Protein AF-A0A9D1AI03-F1 (afdb_monomer_lite)

pLDDT: mean 78.68, std 20.64, range [28.02, 97.25]

Secondary structure (DSSP, 8-state):
-------------------------S-HHHHHHHHHHHHHHHHHHHHHHHHHHHS-EEEEEE-SSS-EEEEEEEEEEE-SSSSEEEEEES--TT--TT-EEEETTT--EEEEEEEEEEEEEEEETTEEEEEEEEEEEEEEEPPP--EEEETTEEEE-

Radius of gyration: 33.23 Å; chains: 1; bounding box: 56×65×109 Å

Sequence (157 aa):
MDEEKKTAENGETTENKESGAKKEGKISGFFKKMGQKIDDAAYDSRLASDFAKKNPEYHVYTGTGVFSPNPDFHAEEHLDGEEKYVIMYGTDENVKAGCLIKKENDKTVYHITEVEQTTLTLEFEGKTNEKPATKIVLGEKAEKVDVIKAGDEFYKV

Organism: NCBI:txid2840751

Structure (mmCIF, N/CA/C/O backbone):
data_AF-A0A9D1AI03-F1
#
_entry.id   AF-A0A9D1AI03-F1
#
loop_
_atom_site.group_PDB
_atom_site.id
_atom_site.type_symbol
_atom_site.label_atom_id
_atom_site.label_alt_id
_atom_site.label_comp_id
_atom_site.label_asym_id
_atom_site.label_entity_id
_atom_site.label_seq_id
_atom_site.pdbx_PDB_ins_code
_atom_site.Cartn_x
_atom_site.Cartn_y
_atom_site.Cartn_z
_atom_site.occupancy
_atom_site.B_iso_or_equiv
_atom_site.auth_seq_id
_atom_site.auth_comp_id
_atom_site.auth_asym_id
_atom_site.auth_atom_id
_atom_site.pdbx_PDB_model_num
ATOM 1 N N . MET A 1 1 ? -9.536 39.553 85.648 1.00 43.31 1 MET A N 1
ATOM 2 C CA . MET A 1 1 ? -10.132 39.389 84.306 1.00 43.31 1 MET A CA 1
ATOM 3 C C . MET A 1 1 ? -11.621 39.680 84.468 1.00 43.31 1 MET A C 1
ATOM 5 O O . MET A 1 1 ? -12.421 38.756 84.507 1.00 43.31 1 MET A O 1
ATOM 9 N N . ASP A 1 2 ? -12.005 40.871 84.931 1.00 40.91 2 ASP A N 1
ATOM 10 C CA . ASP A 1 2 ? -11.937 42.183 84.243 1.00 40.91 2 ASP A CA 1
ATOM 11 C C . ASP A 1 2 ? -12.686 42.106 82.915 1.00 40.91 2 ASP A C 1
ATOM 13 O O . ASP A 1 2 ? -12.233 41.414 82.008 1.00 40.91 2 ASP A O 1
ATOM 17 N N . GLU A 1 3 ? -13.961 42.515 82.962 1.00 39.62 3 GLU A N 1
ATOM 18 C CA . GLU A 1 3 ? -14.518 43.670 82.221 1.00 39.62 3 GLU A CA 1
ATOM 19 C C . GLU A 1 3 ? -14.849 43.273 80.767 1.00 39.62 3 GLU A C 1
ATOM 21 O O . GLU A 1 3 ? -14.095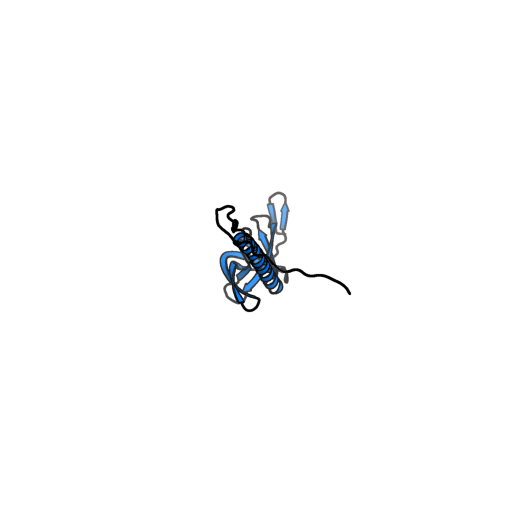 42.581 80.108 1.00 39.62 3 GLU A O 1
ATOM 26 N N . GLU A 1 4 ? -15.987 43.576 80.155 1.00 44.69 4 GLU A N 1
ATOM 27 C CA . GLU A 1 4 ? -17.034 44.541 80.426 1.00 44.69 4 GLU A CA 1
ATOM 28 C C . GLU A 1 4 ? -18.263 44.154 79.579 1.00 44.69 4 GLU A C 1
ATOM 30 O O . GLU A 1 4 ? -18.194 43.398 78.609 1.00 44.69 4 GLU A O 1
ATOM 35 N N . LYS A 1 5 ? -19.411 44.698 79.973 1.00 40.38 5 LYS A N 1
ATOM 36 C CA . LYS A 1 5 ? -20.710 44.620 79.296 1.00 40.38 5 LYS A CA 1
ATOM 37 C C . LYS A 1 5 ? -20.650 45.172 77.857 1.00 40.38 5 LYS A C 1
ATOM 39 O O . LYS A 1 5 ? -20.054 46.223 77.660 1.00 40.38 5 LYS A O 1
ATOM 44 N N . LYS A 1 6 ? -21.483 44.659 76.941 1.00 40.28 6 LYS A N 1
ATOM 45 C CA . LYS A 1 6 ? -22.739 45.318 76.496 1.00 40.28 6 LYS A CA 1
ATOM 46 C C . LYS A 1 6 ? -23.363 44.660 75.259 1.00 40.28 6 LYS A C 1
ATOM 48 O O . LYS A 1 6 ? -22.696 44.184 74.351 1.00 40.28 6 LYS A O 1
ATOM 53 N N . THR A 1 7 ? -24.686 44.680 75.300 1.00 34.75 7 THR A N 1
ATOM 54 C CA . THR A 1 7 ? -25.697 44.147 74.387 1.00 34.75 7 THR A CA 1
ATOM 55 C C . THR A 1 7 ? -26.128 45.185 73.337 1.00 34.75 7 THR A C 1
ATOM 57 O O . THR A 1 7 ? -25.997 46.376 73.607 1.00 34.75 7 THR A O 1
ATOM 60 N N . ALA A 1 8 ? -26.803 44.696 72.279 1.00 34.44 8 ALA A N 1
ATOM 61 C CA . ALA A 1 8 ? -27.733 45.393 71.359 1.00 34.44 8 ALA A CA 1
ATOM 62 C C . ALA A 1 8 ? -27.071 46.365 70.347 1.00 34.44 8 ALA A C 1
ATOM 64 O O . ALA A 1 8 ? -25.976 46.840 70.595 1.00 34.44 8 ALA A O 1
ATOM 65 N N . GLU A 1 9 ? -27.570 46.655 69.142 1.00 34.06 9 GLU A N 1
ATOM 66 C CA . GLU A 1 9 ? -28.903 46.666 68.507 1.00 34.06 9 GLU A CA 1
ATOM 67 C C . GLU A 1 9 ? -28.739 46.242 67.026 1.00 34.06 9 GLU A C 1
ATOM 69 O O . GLU A 1 9 ? -27.688 46.453 66.429 1.00 34.06 9 GLU A O 1
ATOM 74 N N . ASN A 1 10 ? -29.629 45.449 66.428 1.00 40.78 10 ASN A N 1
ATOM 75 C CA . ASN A 1 10 ? -30.867 45.859 65.748 1.00 40.78 10 ASN A CA 1
ATOM 76 C C . ASN A 1 10 ? -30.745 47.069 64.796 1.00 40.78 10 ASN A C 1
ATOM 78 O O . ASN A 1 10 ? -30.415 48.174 65.205 1.00 40.78 10 ASN A O 1
ATOM 82 N N . GLY A 1 11 ? -31.081 46.832 63.523 1.00 33.19 11 GLY A N 1
ATOM 83 C CA . GLY A 1 11 ? -31.096 47.819 62.443 1.00 33.19 11 GLY A CA 1
ATOM 84 C C . GLY A 1 11 ? -31.777 47.274 61.181 1.00 33.19 11 GLY A C 1
ATOM 85 O O . GLY A 1 11 ? -31.119 46.950 60.199 1.00 33.19 11 GLY A O 1
ATOM 86 N N . GLU A 1 12 ? -33.101 47.126 61.262 1.00 31.45 12 GLU A N 1
ATOM 87 C CA . GLU A 1 12 ? -34.111 47.388 60.209 1.00 31.45 12 GLU A CA 1
ATOM 88 C C . GLU A 1 12 ? -33.641 48.515 59.234 1.00 31.45 12 GLU A C 1
ATOM 90 O O . GLU A 1 12 ? -32.991 49.453 59.679 1.00 31.45 12 GLU A O 1
ATOM 95 N N . THR A 1 13 ? -33.890 48.615 57.917 1.00 28.02 13 THR A N 1
ATOM 96 C CA . THR A 1 13 ? -35.015 48.224 57.046 1.00 28.02 13 THR A CA 1
ATOM 97 C C . THR A 1 13 ? -34.668 48.575 55.570 1.00 28.02 13 THR A C 1
ATOM 99 O O . THR A 1 13 ? -33.884 49.489 55.320 1.00 28.02 13 THR A O 1
ATOM 102 N N . THR A 1 14 ? -35.400 47.959 54.625 1.00 29.91 14 THR A N 1
ATOM 103 C CA . THR A 1 14 ? -35.843 48.437 53.277 1.00 29.91 14 THR A CA 1
ATOM 104 C C . THR A 1 14 ? -34.918 48.474 52.040 1.00 29.91 14 THR A C 1
ATOM 106 O O . THR A 1 14 ? -33.935 49.200 51.978 1.00 29.91 14 THR A O 1
ATOM 109 N N . GLU A 1 15 ? -35.365 47.707 51.024 1.00 32.75 15 GLU A N 1
ATOM 110 C CA . GLU A 1 15 ? -35.498 47.980 49.568 1.00 32.75 15 GLU A CA 1
ATOM 111 C C . GLU A 1 15 ? -34.727 49.194 48.992 1.00 32.75 15 GLU A C 1
ATOM 113 O O . GLU A 1 15 ? -34.837 50.304 49.492 1.00 32.75 15 GLU A O 1
ATOM 118 N N . ASN A 1 16 ? -34.040 49.139 47.842 1.00 34.06 16 ASN A N 1
ATOM 119 C CA . ASN A 1 16 ? -34.557 48.753 46.525 1.00 34.06 16 ASN A CA 1
ATOM 120 C C . ASN A 1 16 ? -33.441 48.866 45.443 1.00 34.06 16 ASN A C 1
ATOM 122 O O . ASN A 1 16 ? -32.522 49.667 45.592 1.00 34.06 16 ASN A O 1
ATOM 126 N N . LYS A 1 17 ? -33.653 48.184 44.306 1.00 33.50 17 LYS A N 1
ATOM 127 C CA . LYS A 1 17 ? -33.116 48.416 42.938 1.00 33.50 17 LYS A CA 1
ATOM 128 C C . LYS A 1 17 ? -31.705 47.954 42.521 1.00 33.50 17 LYS A C 1
ATOM 130 O O . LYS A 1 17 ? -30.684 48.524 42.874 1.00 33.50 17 LYS A O 1
ATOM 135 N N . GLU A 1 18 ? -31.747 46.977 41.605 1.00 39.62 18 GLU A N 1
ATOM 136 C CA . GLU A 1 18 ? -31.008 46.878 40.333 1.00 39.62 18 GLU A CA 1
ATOM 137 C C . GLU A 1 18 ? -29.571 47.414 40.261 1.00 39.62 18 GLU A C 1
ATOM 139 O O . GLU A 1 18 ? -29.327 48.611 40.149 1.00 39.62 18 GLU A O 1
ATOM 144 N N . SER A 1 19 ? -28.623 46.498 40.063 1.00 29.36 19 SER A N 1
ATOM 145 C CA . SER A 1 19 ? -27.777 46.504 38.860 1.00 29.36 19 SER A CA 1
ATOM 146 C C . SER A 1 19 ? -26.861 45.281 38.828 1.00 29.36 19 SER A C 1
ATOM 148 O O . SER A 1 19 ? -26.391 44.794 39.851 1.00 29.36 19 SER A O 1
ATOM 150 N N . GLY A 1 20 ? -26.579 44.801 37.618 1.00 31.22 20 GLY A N 1
ATOM 151 C CA . GLY A 1 20 ? -25.414 43.958 37.368 1.00 31.22 20 GLY A CA 1
ATOM 152 C C . GLY A 1 20 ? -25.731 42.505 37.064 1.00 31.22 20 GLY A C 1
ATOM 153 O O . GLY A 1 20 ? -25.347 41.606 37.806 1.00 31.22 20 GLY A O 1
ATOM 154 N N . ALA A 1 21 ? -26.372 42.281 35.917 1.00 41.41 21 ALA A N 1
ATOM 155 C CA . ALA A 1 21 ? -26.359 41.016 35.199 1.00 41.41 21 ALA A CA 1
ATOM 156 C C . ALA A 1 21 ? -24.960 40.365 35.244 1.00 41.41 21 ALA A C 1
ATOM 158 O O . ALA A 1 21 ? -24.046 40.764 34.515 1.00 41.41 21 ALA A O 1
ATOM 159 N N . LYS A 1 22 ? -24.786 39.333 36.081 1.00 42.53 22 LYS A N 1
ATOM 160 C CA . LYS A 1 22 ? -23.666 38.403 35.940 1.00 42.53 22 LYS A CA 1
ATOM 161 C C . LYS A 1 22 ? -23.918 37.634 34.653 1.00 42.53 22 LYS A C 1
ATOM 163 O O . LYS A 1 22 ? -24.744 36.730 34.608 1.00 42.53 22 LYS A O 1
ATOM 168 N N . LYS A 1 23 ? -23.225 38.050 33.591 1.00 48.31 23 LYS A N 1
ATOM 169 C CA . LYS A 1 23 ? -23.058 37.278 32.363 1.00 48.31 23 LYS A CA 1
ATOM 170 C C . LYS A 1 23 ? -22.589 35.873 32.746 1.00 48.31 23 LYS A C 1
ATOM 172 O O . LYS A 1 23 ? -21.395 35.645 32.926 1.00 48.31 23 LYS A O 1
ATOM 177 N N . GLU A 1 24 ? -23.522 34.930 32.804 1.00 43.09 24 GLU A N 1
ATOM 178 C CA . GLU A 1 24 ? -23.281 33.524 32.489 1.00 43.09 24 GLU A CA 1
ATOM 179 C C . GLU A 1 24 ? -22.855 33.467 31.014 1.00 43.09 24 GLU A C 1
ATOM 181 O O . GLU A 1 24 ? -23.631 33.248 30.083 1.00 43.09 24 GLU A O 1
ATOM 186 N N . GLY A 1 25 ? -21.596 33.837 30.786 1.00 44.00 25 GLY A N 1
ATOM 187 C CA . GLY A 1 25 ? -20.967 33.869 29.482 1.00 44.00 25 GLY A CA 1
ATOM 188 C C . GLY A 1 25 ? -20.714 32.446 29.010 1.00 44.00 25 GLY A C 1
ATOM 189 O O . GLY A 1 25 ? -20.029 31.663 29.659 1.00 44.00 25 GLY A O 1
ATOM 190 N N . LYS A 1 26 ? -21.284 32.138 27.853 1.00 54.94 26 LYS A N 1
ATOM 191 C CA . LYS A 1 26 ? -21.298 30.877 27.110 1.00 54.94 26 LYS A CA 1
ATOM 192 C C . LYS A 1 26 ? -19.905 30.401 26.654 1.00 54.94 26 LYS A C 1
ATOM 194 O O . LYS A 1 26 ? -19.664 30.290 25.456 1.00 54.94 26 LYS A O 1
ATOM 199 N N . ILE A 1 27 ? -18.982 30.114 27.574 1.00 56.09 27 ILE A N 1
ATOM 200 C CA . ILE A 1 27 ? -17.620 29.656 27.222 1.00 56.09 27 ILE A CA 1
ATOM 201 C C . ILE A 1 27 ? -17.438 28.134 27.421 1.00 56.09 27 ILE A C 1
ATOM 203 O O . ILE A 1 27 ? -16.544 27.536 26.827 1.00 56.09 27 ILE A O 1
ATOM 207 N N . SER A 1 28 ? -18.327 27.448 28.156 1.00 56.94 28 SER A N 1
ATOM 208 C CA . SER A 1 28 ? -18.155 26.011 28.467 1.00 56.94 28 SER A CA 1
ATOM 209 C C . SER A 1 28 ? -18.356 25.061 27.271 1.00 56.94 28 SER A C 1
ATOM 211 O O . SER A 1 28 ? -17.864 23.934 27.292 1.00 56.94 28 SER A O 1
ATOM 213 N N . GLY A 1 29 ? -19.028 25.505 26.203 1.00 56.88 29 GLY A N 1
ATOM 214 C CA . GLY A 1 29 ? -19.269 24.692 25.005 1.00 56.88 29 GLY A CA 1
ATOM 215 C C . GLY A 1 29 ? -18.113 24.677 23.998 1.00 56.88 29 GLY A C 1
ATOM 216 O O . GLY A 1 29 ? -17.946 23.695 23.278 1.00 56.88 29 GLY A O 1
ATOM 217 N N . PHE A 1 30 ? -17.298 25.736 23.955 1.00 56.38 30 PHE A N 1
ATOM 218 C CA . PHE A 1 30 ? -16.190 25.846 22.997 1.00 56.38 30 PHE A CA 1
ATOM 219 C C . PHE A 1 30 ? -14.970 25.025 23.433 1.00 56.38 30 PHE A C 1
ATOM 221 O O . PHE A 1 30 ? -14.422 24.280 22.623 1.00 56.38 30 PHE A O 1
ATOM 228 N N . PHE A 1 31 ? -14.610 25.058 24.720 1.00 59.00 31 PHE A N 1
ATOM 229 C CA . PHE A 1 31 ? -13.509 24.244 25.249 1.00 59.00 31 PHE A CA 1
ATOM 230 C C . PHE A 1 31 ? -13.812 22.741 25.225 1.00 59.00 31 PHE A C 1
ATOM 232 O O . PHE A 1 31 ? -12.931 21.955 24.890 1.00 59.00 31 PHE A O 1
ATOM 239 N N . LYS A 1 32 ? -15.063 22.330 25.488 1.00 61.66 32 LYS A N 1
ATOM 240 C CA . LYS A 1 32 ? -15.466 20.916 25.393 1.00 61.66 32 LYS A CA 1
ATOM 241 C C . LYS A 1 32 ? -15.344 20.370 23.970 1.00 61.66 32 LYS A C 1
ATOM 243 O O . LYS A 1 32 ? -14.789 19.295 23.789 1.00 61.66 32 LYS A O 1
ATOM 248 N N . LYS A 1 33 ? -15.790 21.125 22.958 1.00 61.06 33 LYS A N 1
ATOM 249 C CA . LYS A 1 33 ? -15.659 20.714 21.548 1.00 61.06 33 LYS A CA 1
ATOM 250 C C . LYS A 1 33 ? -14.205 20.658 21.080 1.00 61.06 33 LYS A C 1
ATOM 252 O O . LYS A 1 33 ? -13.867 19.806 20.268 1.00 61.06 33 LYS A O 1
ATOM 257 N N . MET A 1 34 ? -13.353 21.561 21.564 1.00 61.81 34 MET A N 1
ATOM 258 C CA . MET A 1 34 ? -11.935 21.573 21.201 1.00 61.81 34 MET A CA 1
ATOM 259 C C . MET A 1 34 ? -11.167 20.428 21.879 1.00 61.81 34 MET A C 1
ATOM 261 O O . MET A 1 34 ? -10.386 19.761 21.212 1.00 61.81 34 MET A O 1
ATOM 265 N N . GLY A 1 35 ? -11.456 20.136 23.154 1.00 63.28 35 GLY A N 1
ATOM 266 C CA . GLY A 1 35 ? -10.911 18.970 23.859 1.00 63.28 35 GLY A CA 1
ATOM 267 C C . GLY A 1 35 ? -11.354 17.640 23.244 1.00 63.28 35 GLY A C 1
ATOM 268 O O . GLY A 1 35 ? -10.527 16.758 23.065 1.00 63.28 35 GLY A O 1
ATOM 269 N N . GLN A 1 36 ? -12.620 17.534 22.832 1.00 64.69 36 GLN A N 1
ATOM 270 C CA . GLN A 1 36 ? -13.142 16.345 22.154 1.00 64.69 36 GLN A CA 1
ATOM 271 C C . GLN A 1 36 ? -12.458 16.099 20.801 1.00 64.69 36 GLN A C 1
ATOM 273 O O . GLN A 1 36 ? -12.046 14.985 20.527 1.00 64.69 36 GLN A O 1
ATOM 278 N N . LYS A 1 37 ? -12.235 17.141 19.988 1.00 64.62 37 LYS A N 1
ATOM 279 C CA . LYS A 1 37 ? -11.502 16.992 18.716 1.00 64.62 37 LYS A CA 1
ATOM 280 C C . LYS A 1 37 ? -10.048 16.549 18.899 1.00 64.62 37 LYS A C 1
ATOM 282 O O . LYS A 1 37 ? -9.520 15.849 18.042 1.00 64.62 37 LYS A O 1
ATOM 287 N N . ILE A 1 38 ? -9.390 16.996 19.971 1.00 64.31 38 ILE A N 1
ATOM 288 C CA . ILE A 1 38 ? -8.019 16.575 20.294 1.00 64.31 38 ILE A CA 1
ATOM 289 C C . ILE A 1 38 ? -8.013 15.108 20.736 1.00 64.31 38 ILE A C 1
ATOM 291 O O . ILE A 1 38 ? -7.139 14.359 20.309 1.00 64.31 38 ILE A O 1
ATOM 295 N N . ASP A 1 39 ? -8.996 14.702 21.540 1.00 76.56 39 ASP A N 1
ATOM 296 C CA . ASP A 1 39 ? -9.172 13.313 21.972 1.00 76.56 39 ASP A CA 1
ATOM 297 C C . ASP A 1 39 ? -9.454 12.381 20.780 1.00 76.56 39 ASP A C 1
ATOM 299 O O . ASP A 1 39 ? -8.789 11.359 20.628 1.00 76.56 39 ASP A O 1
ATOM 303 N N . ASP A 1 40 ? -10.330 12.797 19.858 1.00 80.12 40 ASP A N 1
ATOM 304 C CA . ASP A 1 40 ? -10.655 12.056 18.632 1.00 80.12 40 ASP A CA 1
ATOM 305 C C . ASP A 1 40 ? -9.430 11.914 17.707 1.00 80.12 40 ASP A C 1
ATOM 307 O O . ASP A 1 40 ? -9.137 10.827 17.212 1.00 80.12 40 ASP A O 1
ATOM 311 N N . ALA A 1 41 ? -8.656 12.987 17.505 1.00 82.31 41 ALA A N 1
ATOM 312 C CA . ALA A 1 41 ? -7.446 12.938 16.679 1.00 82.31 41 ALA A CA 1
ATOM 313 C C . ALA A 1 41 ? -6.345 12.064 17.306 1.00 82.31 41 ALA A C 1
ATOM 315 O O . ALA A 1 41 ? -5.653 11.323 16.605 1.00 82.31 41 ALA A O 1
ATOM 316 N N . ALA A 1 42 ? -6.187 12.127 18.630 1.00 86.44 42 ALA A N 1
ATOM 317 C CA . ALA A 1 42 ? -5.256 11.270 19.355 1.00 86.44 42 ALA A CA 1
ATOM 318 C C . ALA A 1 42 ? -5.701 9.800 19.330 1.00 86.44 42 ALA A C 1
ATOM 320 O O . ALA A 1 42 ? -4.858 8.903 19.265 1.00 86.44 42 ALA A O 1
ATOM 321 N N . TYR A 1 43 ? -7.006 9.532 19.371 1.00 87.81 43 TYR A N 1
ATOM 322 C CA . TYR A 1 43 ? -7.560 8.192 19.204 1.00 87.81 43 TYR A CA 1
ATOM 323 C C . TYR A 1 43 ? -7.269 7.645 17.804 1.00 87.81 43 TYR A C 1
ATOM 325 O O . TYR A 1 43 ? -6.676 6.574 17.683 1.00 87.81 43 TYR A O 1
ATOM 333 N N . ASP A 1 44 ? -7.577 8.414 16.759 1.00 86.38 44 ASP A N 1
ATOM 334 C CA . ASP A 1 44 ? -7.363 8.007 15.368 1.00 86.38 44 ASP A CA 1
ATOM 335 C C . ASP A 1 44 ? -5.880 7.789 15.048 1.00 86.38 44 ASP A C 1
ATOM 337 O O . ASP A 1 44 ? -5.527 6.833 14.358 1.00 86.38 44 ASP A O 1
ATOM 341 N N . SER A 1 45 ? -4.991 8.612 15.608 1.00 88.50 45 SER A N 1
ATOM 342 C CA . SER A 1 45 ? -3.542 8.420 15.482 1.00 88.50 45 SER A CA 1
ATOM 343 C C . SER A 1 45 ? -3.064 7.124 16.147 1.00 88.50 45 SER A C 1
ATOM 345 O O . SER A 1 45 ? -2.251 6.396 15.573 1.00 88.50 45 SER A O 1
ATOM 347 N N . ARG A 1 46 ? -3.583 6.794 17.338 1.00 92.38 46 ARG A N 1
ATOM 348 C CA . ARG A 1 46 ? -3.250 5.536 18.026 1.00 92.38 46 ARG A CA 1
ATOM 349 C C . ARG A 1 46 ? -3.788 4.320 17.281 1.00 92.38 46 ARG A C 1
ATOM 351 O O . ARG 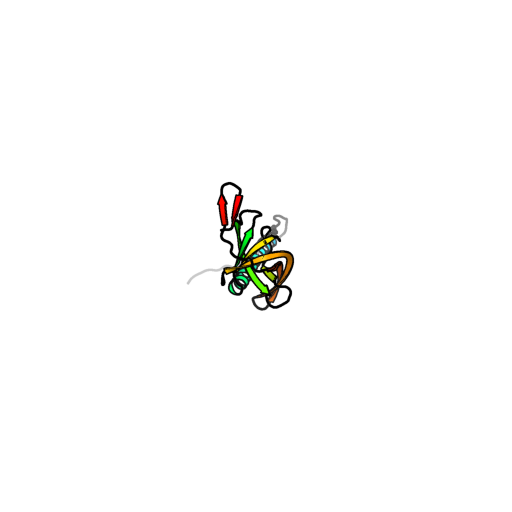A 1 46 ? -3.071 3.330 17.170 1.00 92.38 46 ARG A O 1
ATOM 358 N N . LEU A 1 47 ? -4.997 4.418 16.738 1.00 91.19 47 LEU A N 1
ATOM 359 C CA . LEU A 1 47 ? -5.622 3.374 15.934 1.00 91.19 47 LEU A CA 1
ATOM 360 C C . LEU A 1 47 ? -4.835 3.120 14.638 1.00 91.19 47 LEU A C 1
ATOM 362 O O . LEU A 1 47 ? -4.500 1.975 14.347 1.00 91.19 47 LEU A O 1
ATOM 366 N N . ALA A 1 48 ? -4.435 4.176 13.920 1.00 90.75 48 ALA A N 1
ATOM 367 C CA . ALA A 1 48 ? -3.562 4.059 12.750 1.00 90.75 48 ALA A CA 1
ATOM 368 C C . ALA A 1 48 ? -2.183 3.469 13.105 1.00 90.75 48 ALA A C 1
ATOM 370 O O . ALA A 1 48 ? -1.647 2.647 12.366 1.00 90.75 48 ALA A O 1
ATOM 371 N N . SER A 1 49 ? -1.617 3.837 14.261 1.00 91.38 49 SER A N 1
ATOM 372 C CA . SER A 1 49 ? -0.348 3.274 14.741 1.00 91.38 49 SER A CA 1
ATOM 373 C C . SER A 1 49 ? -0.454 1.787 15.093 1.00 91.38 49 SER A C 1
ATOM 375 O O . SER A 1 49 ? 0.465 1.026 14.799 1.00 91.38 49 SER A O 1
ATOM 377 N N . ASP A 1 50 ? -1.548 1.357 15.724 1.00 93.62 50 ASP A N 1
ATOM 378 C CA . ASP A 1 50 ? -1.793 -0.057 16.022 1.00 93.62 50 ASP A CA 1
ATOM 379 C C . ASP A 1 50 ? -1.988 -0.873 14.739 1.00 93.62 50 ASP A C 1
ATOM 381 O O . ASP A 1 50 ? -1.391 -1.940 14.592 1.00 93.62 50 ASP A O 1
ATOM 385 N N . PHE A 1 51 ? -2.729 -0.322 13.772 1.00 93.88 51 PHE A N 1
ATOM 386 C CA . PHE A 1 51 ? -2.859 -0.900 12.439 1.00 93.88 51 PHE A CA 1
ATOM 387 C C . PHE A 1 51 ? -1.492 -1.062 11.757 1.00 93.88 51 PHE A C 1
ATOM 389 O O . PHE A 1 51 ? -1.163 -2.157 11.306 1.00 93.88 51 PHE A O 1
ATOM 396 N N . ALA A 1 52 ? -0.659 -0.019 11.755 1.00 93.19 52 ALA A N 1
ATOM 397 C CA . ALA A 1 52 ? 0.681 -0.052 11.169 1.00 93.19 52 ALA A CA 1
ATOM 398 C C . ALA A 1 52 ? 1.601 -1.107 11.806 1.00 93.19 52 ALA A C 1
ATOM 400 O O . ALA A 1 52 ? 2.365 -1.774 11.117 1.00 93.19 52 ALA A O 1
ATOM 401 N N . LYS A 1 53 ? 1.511 -1.319 13.124 1.00 93.19 53 LYS A N 1
ATOM 402 C CA . LYS A 1 53 ? 2.318 -2.336 13.826 1.00 93.19 53 LYS A CA 1
ATOM 403 C C . LYS A 1 53 ? 1.951 -3.771 13.456 1.00 93.19 53 LYS A C 1
ATOM 405 O O . LYS A 1 53 ? 2.791 -4.659 13.584 1.00 93.19 53 LYS A O 1
ATOM 410 N N . LYS A 1 54 ? 0.695 -4.006 13.078 1.00 92.81 54 LYS A N 1
ATOM 411 C CA . LYS A 1 54 ? 0.161 -5.340 12.772 1.00 92.81 54 LYS A CA 1
ATOM 412 C C . LYS A 1 54 ? 0.276 -5.701 11.295 1.00 92.81 54 LYS A C 1
ATOM 414 O O . LYS A 1 54 ? 0.170 -6.877 10.965 1.00 92.81 54 LYS A O 1
ATOM 419 N N . ASN A 1 55 ? 0.494 -4.710 10.435 1.00 95.25 55 ASN A N 1
ATOM 420 C CA . ASN A 1 55 ? 0.399 -4.863 8.993 1.00 95.25 55 ASN A CA 1
ATOM 421 C C . ASN A 1 55 ? 1.716 -4.513 8.285 1.00 95.25 55 ASN A C 1
ATOM 423 O O . ASN A 1 55 ? 2.418 -3.583 8.697 1.00 95.25 55 ASN A O 1
ATOM 427 N N . PRO A 1 56 ? 2.069 -5.243 7.215 1.00 94.50 56 PRO A N 1
ATOM 428 C CA . PRO A 1 56 ? 3.283 -4.982 6.459 1.00 94.50 56 PRO A CA 1
ATOM 429 C C . PRO A 1 56 ? 3.248 -3.616 5.769 1.00 94.50 56 PRO A C 1
ATOM 431 O O . PRO A 1 56 ? 2.191 -3.095 5.412 1.00 94.50 56 PRO A O 1
ATOM 434 N N . GLU A 1 57 ? 4.443 -3.064 5.580 1.00 95.19 57 GLU A N 1
ATOM 435 C CA . GLU A 1 57 ? 4.670 -1.816 4.860 1.00 95.19 57 GLU A CA 1
ATOM 436 C C . GLU A 1 57 ? 4.800 -2.064 3.353 1.00 95.19 57 GLU A C 1
ATOM 438 O O . GLU A 1 57 ? 5.414 -3.041 2.893 1.00 95.19 57 GLU A O 1
ATOM 443 N N . TYR A 1 58 ? 4.225 -1.139 2.598 1.00 95.12 58 TYR A N 1
ATOM 444 C CA . TYR A 1 58 ? 4.207 -1.084 1.155 1.00 95.12 58 TYR A CA 1
ATOM 445 C C . TYR A 1 58 ? 4.692 0.276 0.667 1.00 95.12 58 TYR A C 1
ATOM 447 O O . TYR A 1 58 ? 4.367 1.310 1.245 1.00 95.12 58 TYR A O 1
ATOM 455 N N . HIS A 1 59 ? 5.401 0.257 -0.457 1.00 94.62 59 HIS A N 1
ATOM 456 C CA . HIS A 1 59 ? 5.860 1.449 -1.154 1.00 94.62 59 HIS A CA 1
ATOM 457 C C . HIS A 1 59 ? 5.239 1.511 -2.550 1.00 94.62 59 HIS A C 1
ATOM 459 O O . HIS A 1 59 ? 5.390 0.566 -3.337 1.00 94.62 59 HIS A O 1
ATOM 465 N N . VAL A 1 60 ? 4.553 2.609 -2.886 1.00 93.06 60 VAL A N 1
ATOM 466 C CA . VAL A 1 60 ? 4.038 2.823 -4.249 1.00 93.06 60 VAL A CA 1
ATOM 467 C C . VAL A 1 60 ? 5.068 3.558 -5.088 1.00 93.06 60 VAL A C 1
ATOM 469 O O . VAL A 1 60 ? 5.563 4.614 -4.711 1.00 93.06 60 VAL A O 1
ATOM 472 N N . TYR A 1 61 ? 5.319 3.046 -6.287 1.00 91.69 61 TYR A N 1
ATOM 473 C CA . TYR A 1 61 ? 6.032 3.769 -7.321 1.00 91.69 61 TYR A CA 1
ATOM 474 C C . TYR A 1 61 ? 5.071 4.231 -8.407 1.00 91.69 61 TYR A C 1
ATOM 476 O O . TYR A 1 61 ? 4.354 3.436 -9.020 1.00 91.69 61 TYR A O 1
ATOM 484 N N . THR A 1 62 ? 5.102 5.528 -8.689 1.00 86.75 62 THR A N 1
ATOM 485 C CA . THR A 1 62 ? 4.209 6.162 -9.666 1.00 86.75 62 THR A CA 1
ATOM 486 C C . THR A 1 62 ? 4.992 6.705 -10.851 1.00 86.75 62 THR A C 1
ATOM 488 O O . THR A 1 62 ? 6.132 7.136 -10.699 1.00 86.75 62 THR A O 1
ATOM 491 N N . GLY A 1 63 ? 4.384 6.711 -12.033 1.00 73.69 63 GLY A N 1
ATOM 492 C CA . GLY A 1 63 ? 4.985 7.279 -13.237 1.00 73.69 63 GLY A CA 1
ATOM 493 C C . GLY A 1 63 ? 4.670 6.455 -14.477 1.00 73.69 63 GLY A C 1
ATOM 494 O O . GLY A 1 63 ? 4.338 5.280 -14.386 1.00 73.69 63 GLY A O 1
ATOM 495 N N . THR A 1 64 ? 4.757 7.089 -15.644 1.00 65.00 64 THR A N 1
ATOM 496 C CA . THR A 1 64 ? 4.510 6.454 -16.951 1.00 65.00 64 THR A CA 1
ATOM 497 C C . THR A 1 64 ? 5.796 6.101 -17.704 1.00 65.00 64 THR A C 1
ATOM 499 O O . THR A 1 64 ? 5.729 5.448 -18.738 1.00 65.00 64 THR A O 1
ATOM 502 N N . GLY A 1 65 ? 6.965 6.517 -17.200 1.00 62.81 65 GLY A N 1
ATOM 503 C CA . GLY A 1 65 ? 8.266 6.255 -17.832 1.00 62.81 65 GLY A CA 1
ATOM 504 C C . GLY A 1 65 ? 9.417 6.101 -16.839 1.00 62.81 65 GLY A C 1
ATOM 505 O O . GLY A 1 65 ? 10.215 5.180 -16.960 1.00 62.81 65 GLY A O 1
ATOM 506 N N . VAL A 1 66 ? 9.474 6.953 -15.811 1.00 69.50 66 VAL A N 1
ATOM 507 C CA . VAL A 1 66 ? 10.335 6.740 -14.640 1.00 69.50 66 VAL A CA 1
ATOM 508 C C . VAL A 1 66 ? 9.438 6.609 -13.426 1.00 69.50 66 VAL A C 1
ATOM 510 O O . VAL A 1 66 ? 8.689 7.529 -13.102 1.00 69.50 66 VAL A O 1
ATOM 513 N N . PHE A 1 67 ? 9.509 5.449 -12.789 1.00 77.06 67 PHE A N 1
ATOM 514 C CA . PHE A 1 67 ? 8.840 5.181 -11.531 1.00 77.06 67 PHE A CA 1
ATOM 515 C C . PHE A 1 67 ? 9.533 5.967 -10.418 1.00 77.06 67 PHE A C 1
ATOM 517 O O . PHE A 1 67 ? 10.671 5.675 -10.050 1.00 77.06 67 PHE A O 1
ATOM 524 N N . SER A 1 68 ? 8.852 6.987 -9.911 1.00 78.38 68 SER A N 1
ATOM 525 C CA . SER A 1 68 ? 9.297 7.776 -8.767 1.00 78.38 68 SER A CA 1
ATOM 526 C C . SER A 1 68 ? 8.728 7.179 -7.482 1.00 78.38 68 SER A C 1
ATOM 528 O O . SER A 1 68 ? 7.554 6.785 -7.483 1.00 78.38 68 SER A O 1
ATOM 530 N N . PRO A 1 69 ? 9.529 7.115 -6.403 1.00 77.62 69 PRO A N 1
ATOM 531 C CA . PRO A 1 69 ? 9.036 6.693 -5.103 1.00 77.62 69 PRO A CA 1
ATOM 532 C C . PRO A 1 69 ? 7.934 7.646 -4.639 1.00 77.62 69 PRO A C 1
ATOM 534 O O . PRO A 1 69 ? 8.040 8.862 -4.812 1.00 77.62 69 PRO A O 1
ATOM 537 N N . ASN A 1 70 ? 6.871 7.080 -4.093 1.00 80.56 70 ASN A N 1
ATOM 538 C CA . ASN A 1 70 ? 5.715 7.790 -3.560 1.00 80.56 70 ASN A CA 1
ATOM 539 C C . ASN A 1 70 ? 5.385 7.204 -2.163 1.00 80.56 70 ASN A C 1
ATOM 541 O O . ASN A 1 70 ? 6.196 6.422 -1.665 1.00 80.56 70 ASN A O 1
ATOM 545 N N . PRO A 1 71 ? 4.324 7.626 -1.450 1.00 77.00 71 PRO A N 1
ATOM 546 C CA . PRO A 1 71 ? 4.235 7.430 -0.003 1.00 77.00 71 PRO A CA 1
ATOM 547 C C . PRO A 1 71 ? 4.286 5.962 0.428 1.00 77.00 71 PRO A C 1
ATOM 549 O O . PRO A 1 71 ? 3.706 5.079 -0.210 1.00 77.00 71 PRO A O 1
ATOM 552 N N . ASP A 1 72 ? 4.974 5.745 1.547 1.00 89.00 72 ASP A N 1
ATOM 553 C CA . ASP A 1 72 ? 4.926 4.507 2.313 1.00 89.00 72 ASP A CA 1
ATOM 554 C C . ASP A 1 72 ? 3.585 4.404 3.040 1.00 89.00 72 ASP A C 1
ATOM 556 O O . ASP A 1 72 ? 3.067 5.390 3.576 1.00 89.00 72 ASP A O 1
ATOM 560 N N . PHE A 1 73 ? 3.025 3.201 3.092 1.00 93.12 73 PHE A N 1
ATOM 561 C CA . PHE A 1 73 ? 1.814 2.929 3.854 1.00 93.12 73 PHE A CA 1
ATOM 562 C C . PHE A 1 73 ? 1.791 1.490 4.357 1.00 93.12 73 PHE A C 1
ATOM 564 O O . PHE A 1 73 ? 2.433 0.598 3.812 1.00 93.12 73 PHE A O 1
ATOM 571 N N . HIS A 1 74 ? 1.003 1.254 5.400 1.00 94.88 74 HIS A N 1
ATOM 572 C CA . HIS A 1 74 ? 0.729 -0.089 5.897 1.00 94.88 74 HIS A CA 1
ATOM 573 C C . HIS A 1 74 ? -0.605 -0.578 5.345 1.00 94.88 74 HIS A C 1
ATOM 575 O O . HIS A 1 74 ? -1.531 0.223 5.183 1.00 94.88 74 HIS A O 1
ATOM 581 N N . ALA A 1 75 ? -0.719 -1.878 5.072 1.00 95.38 75 ALA A N 1
ATOM 582 C CA . ALA A 1 75 ? -1.940 -2.438 4.501 1.00 95.38 75 ALA A CA 1
ATOM 583 C C . ALA A 1 75 ? -2.241 -3.860 4.978 1.00 95.38 75 ALA A C 1
ATOM 585 O O . ALA A 1 75 ? -1.333 -4.673 5.145 1.00 95.38 75 ALA A O 1
ATOM 586 N N . GLU A 1 76 ? -3.530 -4.153 5.150 1.00 95.94 76 GLU A N 1
ATOM 587 C CA . GLU A 1 76 ? -4.018 -5.508 5.407 1.00 95.94 76 GLU A CA 1
ATOM 588 C C . GLU A 1 76 ? -3.951 -6.330 4.118 1.00 95.94 76 GLU A C 1
ATOM 590 O O . GLU A 1 76 ? -4.367 -5.868 3.053 1.00 95.94 76 GLU A O 1
ATOM 595 N N . GLU A 1 77 ? -3.394 -7.536 4.205 1.00 95.50 77 GLU A N 1
ATOM 596 C CA . GLU A 1 77 ? -3.152 -8.397 3.051 1.00 95.50 77 GLU A CA 1
ATOM 597 C C . GLU A 1 77 ? -4.283 -9.401 2.830 1.00 95.50 77 GLU A C 1
ATOM 599 O O . GLU A 1 77 ? -4.617 -10.180 3.719 1.00 95.50 77 GLU A O 1
ATOM 604 N N . HIS A 1 78 ? -4.785 -9.460 1.596 1.00 95.00 78 HIS A N 1
ATOM 605 C CA . HIS A 1 78 ? -5.707 -10.492 1.128 1.00 95.00 78 HIS A C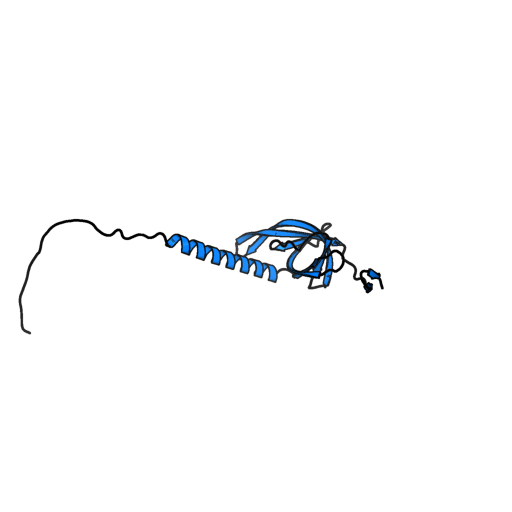A 1
ATOM 606 C C . HIS A 1 78 ? -5.142 -11.105 -0.157 1.00 95.00 78 HIS A C 1
ATOM 608 O O . HIS A 1 78 ? -5.545 -10.784 -1.275 1.00 95.00 78 HIS A O 1
ATOM 614 N N . LEU A 1 79 ? -4.118 -11.947 0.008 1.00 91.94 79 LEU A N 1
ATOM 615 C CA . LEU A 1 79 ? -3.363 -12.546 -1.104 1.00 91.94 79 LEU A CA 1
ATOM 616 C C . LEU A 1 79 ? -3.804 -13.980 -1.440 1.00 91.94 79 LEU A C 1
ATOM 618 O O . LEU A 1 79 ? -3.299 -14.567 -2.403 1.00 91.94 79 LEU A O 1
ATOM 622 N N . ASP A 1 80 ? -4.732 -14.525 -0.654 1.00 86.62 80 ASP A N 1
ATOM 623 C CA . ASP A 1 80 ? -5.302 -15.857 -0.814 1.00 86.62 80 ASP A CA 1
ATOM 624 C C . ASP A 1 80 ? -6.591 -15.769 -1.639 1.00 86.62 80 ASP A C 1
ATOM 626 O O . ASP A 1 80 ? -7.615 -15.287 -1.162 1.00 86.62 80 ASP A O 1
ATOM 630 N N . GLY A 1 81 ? -6.548 -16.229 -2.890 1.00 84.25 81 GLY A N 1
ATOM 631 C CA . GLY A 1 81 ? -7.712 -16.220 -3.777 1.00 84.25 81 GLY A CA 1
ATOM 632 C C . GLY A 1 81 ? -7.365 -15.961 -5.239 1.00 84.25 81 GLY A C 1
ATOM 633 O O . GLY A 1 81 ? -6.195 -15.831 -5.609 1.00 84.25 81 GLY A O 1
ATOM 634 N N . GLU A 1 82 ? -8.407 -15.916 -6.072 1.00 86.12 82 GLU A N 1
ATOM 635 C CA . GLU A 1 82 ? -8.294 -15.526 -7.483 1.00 86.12 82 GLU A CA 1
ATOM 636 C C . GLU A 1 82 ? -8.001 -14.027 -7.619 1.00 86.12 82 GLU A C 1
ATOM 638 O O . GLU A 1 82 ? -7.129 -13.636 -8.393 1.00 86.12 82 GLU A O 1
ATOM 643 N N . GLU A 1 83 ? -8.674 -13.198 -6.817 1.00 92.00 83 GLU A N 1
ATOM 644 C CA . GLU A 1 83 ? -8.393 -11.770 -6.699 1.00 92.00 83 GLU A CA 1
ATOM 645 C C . GLU A 1 83 ? -7.458 -11.526 -5.514 1.00 92.00 83 GLU A C 1
ATOM 647 O O . GLU A 1 83 ? -7.769 -11.883 -4.378 1.00 92.00 83 GLU A O 1
ATOM 652 N N . LYS A 1 84 ? -6.314 -10.895 -5.780 1.00 95.81 84 LYS A N 1
ATOM 653 C CA . LYS A 1 84 ? -5.360 -10.484 -4.750 1.00 95.81 84 LYS A CA 1
ATOM 654 C C . LYS A 1 84 ? -5.498 -8.996 -4.533 1.00 95.81 84 LYS A C 1
ATOM 656 O O . LYS A 1 84 ? -5.459 -8.230 -5.491 1.00 95.81 84 LYS A O 1
ATOM 661 N N . TYR A 1 85 ? -5.622 -8.572 -3.288 1.00 96.88 85 TYR A N 1
ATOM 662 C CA . TYR A 1 85 ? -5.719 -7.157 -2.966 1.00 96.88 85 TYR A CA 1
ATOM 663 C C . TYR A 1 85 ? -5.107 -6.859 -1.602 1.00 96.88 85 TYR A C 1
ATOM 665 O O . TYR A 1 85 ? -4.856 -7.750 -0.788 1.00 96.88 85 TYR A O 1
ATOM 673 N N . VAL A 1 86 ? -4.859 -5.578 -1.361 1.00 96.94 86 VAL A N 1
ATOM 674 C CA . VAL A 1 86 ? -4.496 -5.061 -0.041 1.00 96.94 86 VAL A CA 1
ATOM 675 C C . VAL A 1 86 ? -5.428 -3.918 0.331 1.00 96.94 86 VAL A C 1
ATOM 677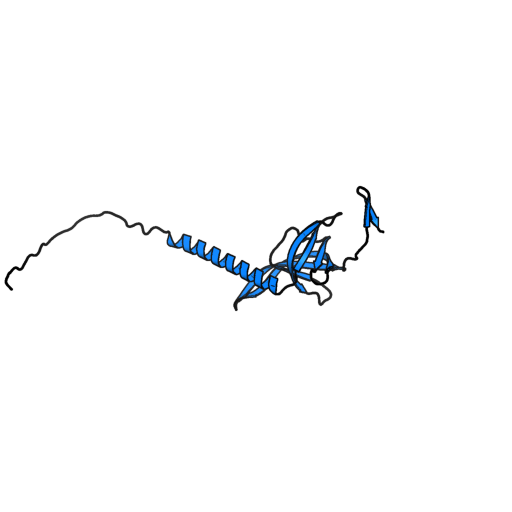 O O . VAL A 1 86 ? -5.946 -3.226 -0.549 1.00 96.94 86 VAL A O 1
ATOM 680 N N . ILE A 1 87 ? -5.658 -3.717 1.626 1.00 96.44 87 ILE A N 1
ATOM 681 C CA . ILE A 1 87 ? -6.475 -2.609 2.126 1.00 96.44 87 ILE A CA 1
ATOM 682 C C . ILE A 1 87 ? -5.587 -1.636 2.896 1.00 96.44 87 ILE A C 1
ATOM 684 O O . ILE A 1 87 ? -5.075 -1.947 3.971 1.00 96.44 87 ILE A O 1
ATOM 688 N N . MET A 1 88 ? -5.426 -0.437 2.343 1.00 95.00 88 MET A N 1
ATOM 689 C CA . MET A 1 88 ? -4.741 0.683 2.980 1.00 95.00 88 MET A CA 1
ATOM 690 C C . MET A 1 88 ? -5.701 1.429 3.907 1.00 95.00 88 MET A C 1
ATOM 692 O O . MET A 1 88 ? -6.818 1.770 3.513 1.00 95.00 88 MET A O 1
ATOM 696 N N . TYR A 1 89 ? -5.245 1.744 5.119 1.00 91.44 89 TYR A N 1
ATOM 697 C CA . TYR A 1 89 ? -5.958 2.658 6.009 1.00 91.44 89 TYR A CA 1
ATOM 698 C C . TYR A 1 89 ? -5.938 4.087 5.442 1.00 91.44 89 TYR A C 1
ATOM 700 O O . TYR A 1 89 ? -4.868 4.648 5.212 1.00 91.44 89 TYR A O 1
ATOM 708 N N . GLY A 1 90 ? -7.109 4.702 5.258 1.00 90.44 90 GLY A N 1
ATOM 709 C CA . GLY A 1 90 ? -7.236 6.035 4.667 1.00 90.44 90 GLY A CA 1
ATOM 710 C C . GLY A 1 90 ? -7.217 6.049 3.133 1.00 90.44 90 GLY A C 1
ATOM 711 O O . GLY A 1 90 ? -7.505 5.051 2.469 1.00 90.44 90 GLY A O 1
ATOM 712 N N . THR A 1 91 ? -6.927 7.221 2.567 1.00 88.88 91 THR A N 1
ATOM 713 C CA . THR A 1 91 ? -6.944 7.492 1.120 1.00 88.88 91 THR A CA 1
ATOM 714 C C . THR A 1 91 ? -5.723 8.302 0.713 1.00 88.88 91 THR A C 1
ATOM 716 O O . THR A 1 91 ? -5.372 9.245 1.421 1.00 88.88 91 THR A O 1
ATOM 719 N N . ASP A 1 92 ? -5.144 8.000 -0.448 1.00 89.25 92 ASP A N 1
ATOM 720 C CA . ASP A 1 92 ? -4.003 8.726 -1.009 1.00 89.25 92 ASP A CA 1
ATOM 721 C C . ASP A 1 92 ? -4.153 8.852 -2.533 1.00 89.25 92 ASP A C 1
ATOM 723 O O . ASP A 1 92 ? -4.385 7.864 -3.227 1.00 89.25 92 ASP A O 1
ATOM 727 N N . GLU A 1 93 ? -4.039 10.073 -3.057 1.00 87.69 93 GLU A N 1
ATOM 728 C CA . GLU A 1 93 ? -4.208 10.378 -4.487 1.00 87.69 93 GLU A CA 1
ATOM 729 C C . GLU A 1 93 ? -3.093 9.813 -5.382 1.00 87.69 93 GLU A C 1
ATOM 731 O O . GLU A 1 93 ? -3.249 9.699 -6.603 1.00 87.69 93 GLU A O 1
ATOM 736 N N . ASN A 1 94 ? -1.961 9.444 -4.784 1.00 87.12 94 ASN A N 1
ATOM 737 C CA . ASN A 1 94 ? -0.832 8.855 -5.488 1.00 87.12 94 ASN A CA 1
ATOM 738 C C . ASN A 1 94 ? -1.020 7.358 -5.746 1.00 87.12 94 ASN A C 1
ATOM 740 O O . ASN A 1 94 ? -0.375 6.800 -6.637 1.00 87.12 94 ASN A O 1
ATOM 744 N N . VAL A 1 95 ? -1.915 6.708 -5.002 1.00 90.81 95 VAL A N 1
ATOM 745 C CA . VAL A 1 95 ? -2.234 5.291 -5.161 1.00 90.81 95 VAL A CA 1
ATOM 746 C C . VAL A 1 95 ? -3.303 5.149 -6.242 1.00 90.81 95 VAL A C 1
ATOM 748 O O . VAL A 1 95 ? -4.477 5.434 -6.027 1.00 90.81 95 VAL A O 1
ATOM 751 N N . LYS A 1 96 ? -2.897 4.718 -7.439 1.00 91.75 96 LYS A N 1
ATOM 752 C CA . LYS A 1 96 ? -3.787 4.582 -8.603 1.00 91.75 96 LYS A CA 1
ATOM 753 C C . LYS A 1 96 ? -3.395 3.411 -9.497 1.00 91.75 96 LYS A C 1
ATOM 755 O O . LYS A 1 96 ? -2.240 2.980 -9.502 1.00 91.75 96 LYS A O 1
ATOM 760 N N . ALA A 1 97 ? -4.350 2.949 -10.300 1.00 92.50 97 ALA A N 1
ATOM 761 C CA . ALA A 1 97 ? -4.117 1.940 -11.327 1.00 92.50 97 ALA A CA 1
ATOM 762 C C . ALA A 1 97 ? -2.959 2.331 -12.266 1.00 92.50 97 ALA A C 1
ATOM 764 O O . ALA A 1 97 ? -2.749 3.509 -12.573 1.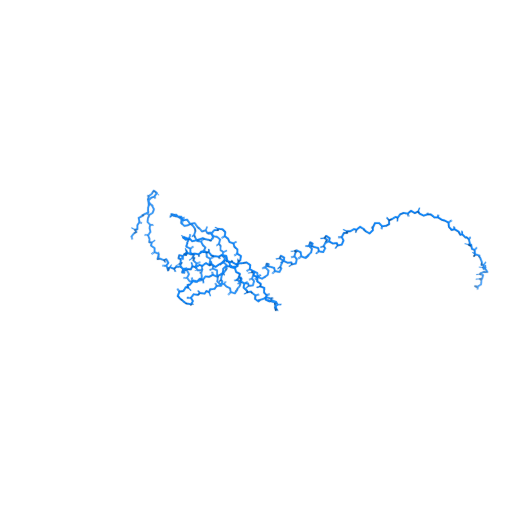00 92.50 97 ALA A O 1
ATOM 765 N N . GLY A 1 98 ? -2.192 1.332 -12.703 1.00 88.62 98 GLY A N 1
ATOM 766 C CA . GLY A 1 98 ? -0.998 1.499 -13.536 1.00 88.62 98 GLY A CA 1
ATOM 767 C C . GLY A 1 98 ? 0.289 1.807 -12.763 1.00 88.62 98 GLY A C 1
ATOM 768 O O . GLY A 1 98 ? 1.362 1.819 -13.363 1.00 88.62 98 GLY A O 1
ATOM 769 N N . CYS A 1 99 ? 0.219 2.028 -11.449 1.00 91.44 99 CYS A N 1
ATOM 770 C CA . CYS A 1 99 ? 1.407 2.153 -10.604 1.00 91.44 99 CYS A CA 1
ATOM 771 C C . CYS A 1 99 ? 1.970 0.776 -10.222 1.00 91.44 99 CYS A C 1
ATOM 773 O O . CYS A 1 99 ? 1.307 -0.254 -10.374 1.00 91.44 99 CYS A O 1
ATOM 775 N N . LEU A 1 100 ? 3.198 0.767 -9.706 1.00 92.88 100 LEU A N 1
ATOM 776 C CA . LEU A 1 100 ? 3.790 -0.409 -9.074 1.00 92.88 100 LEU A CA 1
ATOM 777 C C . LEU A 1 100 ? 3.687 -0.280 -7.560 1.00 92.88 100 LEU A C 1
ATOM 779 O O . LEU A 1 100 ? 3.825 0.810 -7.013 1.00 92.88 100 LEU A O 1
ATOM 783 N N . ILE A 1 101 ? 3.497 -1.401 -6.884 1.00 94.06 101 ILE A N 1
ATOM 784 C CA . ILE A 1 101 ? 3.482 -1.478 -5.427 1.00 94.06 101 ILE A CA 1
ATOM 785 C C . ILE A 1 101 ? 4.475 -2.543 -4.975 1.00 94.06 101 ILE A C 1
ATOM 787 O O . ILE A 1 101 ? 4.465 -3.668 -5.477 1.00 94.06 101 ILE A O 1
ATOM 791 N N . LYS A 1 102 ? 5.358 -2.184 -4.044 1.00 94.88 102 LYS A N 1
ATOM 792 C CA . LYS A 1 102 ? 6.406 -3.054 -3.512 1.00 94.88 102 LYS A CA 1
ATOM 793 C C . LYS A 1 102 ? 6.146 -3.364 -2.048 1.00 94.88 102 LYS A C 1
ATOM 795 O O . LYS A 1 102 ? 6.008 -2.449 -1.247 1.00 94.88 102 LYS A O 1
ATOM 800 N N . LYS A 1 103 ? 6.135 -4.648 -1.704 1.00 94.31 103 LYS A N 1
ATOM 801 C CA . LYS A 1 103 ? 6.098 -5.127 -0.320 1.00 94.31 103 LYS A CA 1
ATOM 802 C C . LYS A 1 103 ? 7.495 -5.026 0.282 1.00 94.31 103 LYS A C 1
ATOM 804 O O . LYS A 1 103 ? 8.440 -5.614 -0.248 1.00 94.31 103 LYS A O 1
ATOM 809 N N . GLU A 1 104 ? 7.665 -4.306 1.388 1.00 92.56 104 GLU A N 1
ATOM 810 C CA . GLU A 1 104 ? 9.014 -4.052 1.909 1.00 92.56 104 GLU A CA 1
ATOM 811 C C . GLU A 1 104 ? 9.675 -5.284 2.541 1.00 92.56 104 GLU A C 1
ATOM 813 O O . GLU A 1 104 ? 10.902 -5.410 2.472 1.00 92.56 104 GLU A O 1
ATOM 818 N N . ASN A 1 105 ? 8.896 -6.228 3.078 1.00 88.88 105 ASN A N 1
ATOM 819 C CA . ASN A 1 105 ? 9.436 -7.409 3.761 1.00 88.88 105 ASN A CA 1
ATOM 820 C C . ASN A 1 105 ? 10.140 -8.394 2.816 1.00 88.88 105 ASN A C 1
ATOM 822 O O . ASN A 1 105 ? 11.234 -8.861 3.123 1.00 88.88 105 ASN A O 1
ATOM 826 N N . ASP A 1 106 ? 9.528 -8.714 1.674 1.00 89.00 106 ASP A N 1
ATOM 827 C CA . ASP A 1 106 ? 10.055 -9.699 0.715 1.00 89.00 106 ASP A CA 1
ATOM 828 C C . ASP A 1 106 ? 10.488 -9.078 -0.622 1.00 89.00 106 ASP A C 1
ATOM 830 O O . ASP A 1 106 ? 10.959 -9.782 -1.515 1.00 89.00 106 ASP A O 1
ATOM 834 N N . LYS A 1 107 ? 10.369 -7.749 -0.746 1.00 89.75 107 LYS A N 1
ATOM 835 C CA . LYS A 1 107 ? 10.698 -6.961 -1.940 1.00 89.75 107 LYS A CA 1
ATOM 836 C C . LYS A 1 107 ? 9.902 -7.369 -3.186 1.00 89.75 107 LYS A C 1
ATOM 838 O O . LYS A 1 107 ? 10.293 -6.990 -4.291 1.00 89.75 107 LYS A O 1
ATOM 843 N N . THR A 1 108 ? 8.791 -8.094 -3.033 1.00 92.00 108 THR A N 1
ATOM 844 C CA . THR A 1 108 ? 7.914 -8.443 -4.156 1.00 92.00 108 THR A CA 1
ATOM 845 C C . THR A 1 108 ? 7.238 -7.191 -4.692 1.00 92.00 108 THR A C 1
ATOM 847 O O . THR A 1 108 ? 6.760 -6.360 -3.921 1.00 92.00 108 THR A O 1
ATOM 850 N N . VAL A 1 109 ? 7.178 -7.073 -6.017 1.00 93.75 109 VAL A N 1
ATOM 851 C CA . VAL A 1 109 ? 6.537 -5.955 -6.710 1.00 93.75 109 VAL A CA 1
ATOM 852 C C . VAL A 1 109 ? 5.340 -6.474 -7.496 1.00 93.75 109 VAL A C 1
ATOM 854 O O . VAL A 1 109 ? 5.442 -7.497 -8.172 1.00 93.75 109 VAL A O 1
ATOM 857 N N . TYR A 1 110 ? 4.220 -5.766 -7.417 1.00 94.75 110 TYR A N 1
ATOM 858 C CA . TYR A 1 110 ? 2.997 -6.046 -8.165 1.00 94.75 110 TYR A CA 1
ATOM 859 C C . TYR A 1 110 ? 2.584 -4.823 -8.979 1.00 94.75 110 TYR A C 1
ATOM 861 O O . TYR A 1 110 ? 2.892 -3.685 -8.614 1.00 94.75 110 TYR A O 1
ATOM 869 N N . HIS A 1 111 ? 1.847 -5.058 -10.059 1.00 93.69 111 HIS A N 1
ATOM 870 C CA . HIS A 1 111 ? 1.087 -3.999 -10.716 1.00 93.69 111 HIS A CA 1
ATOM 871 C C . HIS A 1 111 ? -0.182 -3.687 -9.922 1.00 93.69 111 HIS A C 1
ATOM 873 O O . HIS A 1 111 ? -0.883 -4.604 -9.499 1.00 93.69 111 HIS A O 1
ATOM 879 N N . ILE A 1 112 ? -0.511 -2.406 -9.759 1.00 94.81 112 ILE A N 1
ATOM 880 C CA . ILE A 1 112 ? -1.839 -1.995 -9.297 1.00 94.81 112 ILE A CA 1
ATOM 881 C C . ILE A 1 112 ? -2.772 -1.996 -10.506 1.00 94.81 112 ILE A C 1
ATOM 883 O O . ILE A 1 112 ? -2.591 -1.197 -11.430 1.00 94.81 112 ILE A O 1
ATOM 887 N N . THR A 1 113 ? -3.764 -2.881 -10.513 1.00 95.56 113 THR A N 1
ATOM 888 C CA . THR A 1 113 ? -4.733 -2.985 -11.617 1.00 95.56 113 THR A CA 1
ATOM 889 C C . THR A 1 113 ? -5.935 -2.085 -11.405 1.00 95.56 113 THR A C 1
ATOM 891 O O . THR A 1 113 ? -6.445 -1.513 -12.363 1.00 95.56 113 THR A O 1
ATOM 894 N N . GLU A 1 114 ? -6.353 -1.919 -10.153 1.00 96.44 114 GLU A N 1
ATOM 895 C CA . GLU A 1 114 ? -7.534 -1.151 -9.781 1.00 96.44 114 GLU A CA 1
ATOM 896 C C . GLU A 1 114 ? -7.391 -0.594 -8.360 1.00 96.44 114 GLU A C 1
ATOM 898 O O . GLU A 1 114 ? -6.672 -1.148 -7.526 1.00 96.44 114 GLU A O 1
ATOM 903 N N . VAL A 1 115 ? -8.051 0.536 -8.103 1.00 95.62 115 VAL A N 1
ATOM 904 C CA . VAL A 1 115 ? -8.099 1.186 -6.791 1.00 95.62 115 VAL A CA 1
ATOM 905 C C . VAL A 1 115 ? -9.533 1.611 -6.512 1.00 95.62 115 VAL A C 1
ATOM 907 O O . VAL A 1 115 ? -10.113 2.375 -7.283 1.00 95.62 115 VAL A O 1
ATOM 910 N N . GLU A 1 116 ? -10.083 1.146 -5.395 1.00 96.62 116 GLU A N 1
ATOM 911 C CA . GLU A 1 116 ? -11.464 1.400 -4.987 1.00 96.62 116 GLU A CA 1
ATOM 912 C C . GLU A 1 116 ? -11.506 2.019 -3.587 1.00 96.62 116 GLU A C 1
ATOM 914 O O . GLU A 1 116 ? -10.753 1.636 -2.687 1.00 96.62 116 GLU A O 1
ATOM 919 N N . GLN A 1 117 ? -12.422 2.963 -3.370 1.00 95.50 117 GLN A N 1
ATOM 920 C CA . GLN A 1 117 ? -12.723 3.435 -2.019 1.00 95.50 117 GLN A CA 1
ATOM 921 C C . GLN A 1 117 ? -13.559 2.388 -1.286 1.00 95.50 117 GLN A C 1
ATOM 923 O O . GLN A 1 117 ? -14.538 1.875 -1.824 1.00 95.50 117 GLN A O 1
ATOM 928 N N . THR A 1 118 ? -13.186 2.092 -0.046 1.00 95.19 118 THR A N 1
ATOM 929 C CA . THR A 1 118 ? -13.859 1.094 0.785 1.00 95.19 118 THR A CA 1
ATOM 930 C C . THR A 1 118 ? -13.888 1.526 2.253 1.00 95.19 118 THR A C 1
ATOM 932 O O . THR A 1 118 ? -13.466 2.627 2.621 1.00 95.19 118 THR A O 1
ATOM 935 N N . THR A 1 119 ? -14.402 0.652 3.107 1.00 93.75 119 THR A N 1
ATOM 936 C CA . THR A 1 119 ? -14.379 0.788 4.562 1.00 93.75 119 THR A CA 1
ATOM 937 C C . THR A 1 119 ? -13.612 -0.369 5.173 1.00 93.75 119 THR A C 1
ATOM 939 O O . THR A 1 119 ? -13.821 -1.523 4.802 1.00 93.75 119 THR A O 1
ATOM 942 N N . LEU A 1 120 ? -12.766 -0.063 6.148 1.00 92.44 120 LEU A N 1
ATOM 943 C CA . LEU A 1 120 ? -12.034 -1.048 6.927 1.00 92.44 120 LEU A CA 1
ATOM 944 C C . LEU A 1 120 ? -12.635 -1.139 8.330 1.00 92.44 120 LEU A C 1
ATOM 946 O O . LEU A 1 120 ? -12.840 -0.119 8.993 1.00 92.44 120 LEU A O 1
ATOM 950 N N . THR A 1 121 ? -12.909 -2.366 8.769 1.00 92.19 121 THR A N 1
ATOM 951 C CA . THR A 1 121 ? -13.407 -2.649 10.119 1.00 92.19 121 THR A CA 1
ATOM 952 C C . THR A 1 121 ? -12.232 -3.003 11.022 1.00 92.19 121 THR A C 1
ATOM 954 O O . THR A 1 121 ? -11.526 -3.970 10.761 1.00 92.19 121 THR A O 1
ATOM 957 N N . LEU A 1 122 ? -12.020 -2.229 12.087 1.00 88.56 122 LEU A N 1
ATOM 958 C CA . LEU A 1 122 ? -10.892 -2.374 13.007 1.00 88.56 122 LEU A CA 1
ATOM 959 C C . LEU A 1 122 ? -11.361 -2.525 14.450 1.00 88.56 122 LEU A C 1
ATOM 961 O O . LEU A 1 122 ? -12.111 -1.695 14.966 1.00 88.56 122 LEU A O 1
ATOM 965 N N . GLU A 1 123 ? -10.857 -3.544 15.137 1.00 89.75 123 GLU A N 1
ATOM 966 C CA . GLU A 1 123 ? -11.029 -3.686 16.581 1.00 89.75 123 GLU A CA 1
ATOM 967 C C . GLU A 1 123 ? -9.896 -2.975 17.329 1.00 89.75 123 GLU A C 1
ATOM 969 O O . GLU A 1 123 ? -8.723 -3.335 17.208 1.00 89.75 123 GLU A O 1
ATOM 974 N N . PHE A 1 124 ? -10.243 -1.964 18.128 1.00 90.06 124 PHE A N 1
ATOM 975 C CA . PHE A 1 124 ? -9.282 -1.194 18.915 1.00 90.06 124 PHE A CA 1
ATOM 976 C C . PHE A 1 124 ? -9.879 -0.803 20.271 1.00 90.06 124 PHE A C 1
ATOM 978 O O . PHE A 1 124 ? -10.987 -0.273 20.348 1.00 90.06 124 PHE A O 1
ATOM 985 N N . GLU A 1 125 ? -9.147 -1.082 21.356 1.00 88.88 125 GLU A N 1
ATOM 986 C CA . GLU A 1 125 ? -9.569 -0.806 22.743 1.00 88.88 125 GLU A CA 1
ATOM 987 C C . GLU A 1 125 ? -10.970 -1.366 23.093 1.00 88.88 125 GLU A C 1
ATOM 989 O O . GLU A 1 125 ? -11.755 -0.737 23.802 1.00 88.88 125 GLU A O 1
ATOM 994 N N . GLY A 1 126 ? -11.302 -2.559 22.583 1.00 86.06 126 GLY A N 1
ATOM 995 C CA . GLY A 1 126 ? -12.587 -3.226 22.836 1.00 86.06 126 GLY A CA 1
ATOM 996 C C . GLY A 1 126 ? -13.777 -2.636 22.072 1.00 86.06 126 GLY A C 1
ATOM 997 O O . GLY A 1 126 ? -14.921 -2.954 22.395 1.00 86.06 126 GLY A O 1
ATOM 998 N N . LYS A 1 127 ? -13.525 -1.775 21.077 1.00 87.69 127 LYS A N 1
ATOM 999 C CA . LYS A 1 127 ? -14.538 -1.212 20.178 1.00 87.69 127 LYS A CA 1
ATOM 1000 C C . LYS A 1 127 ? -14.267 -1.614 18.734 1.00 87.69 127 LYS A C 1
ATOM 1002 O O . LYS A 1 127 ? -13.122 -1.594 18.287 1.00 87.69 127 LYS A O 1
ATOM 1007 N N . THR A 1 128 ? -15.336 -1.898 18.001 1.00 91.12 128 THR A N 1
ATOM 1008 C CA . THR A 1 128 ? -15.314 -2.039 16.543 1.00 91.12 128 THR A CA 1
ATOM 1009 C C . THR A 1 128 ? -15.459 -0.655 15.914 1.00 91.12 128 THR A C 1
ATOM 1011 O O . THR A 1 128 ? -16.403 0.074 16.219 1.00 91.12 128 THR A O 1
ATOM 1014 N N . ASN A 1 129 ? -14.507 -0.282 15.065 1.00 89.25 129 ASN A N 1
ATOM 1015 C CA . ASN A 1 129 ? -14.457 0.991 14.358 1.00 89.25 129 ASN A CA 1
ATOM 1016 C C . ASN A 1 129 ? -14.555 0.738 12.856 1.00 89.25 129 ASN A C 1
ATOM 1018 O O . ASN A 1 129 ? -13.841 -0.111 12.336 1.00 89.25 129 ASN A O 1
ATOM 1022 N N . GLU A 1 130 ? -15.364 1.523 12.155 1.00 92.69 130 GLU A N 1
ATOM 1023 C CA . GLU A 1 130 ? -15.356 1.571 10.693 1.00 92.69 130 GLU A CA 1
ATOM 1024 C C . GLU A 1 130 ? -14.629 2.836 10.248 1.00 92.69 130 GLU A C 1
ATOM 1026 O O . GLU A 1 130 ? -14.957 3.946 10.686 1.00 92.69 130 GLU A O 1
ATOM 1031 N N . LYS A 1 131 ? -13.603 2.676 9.411 1.00 92.19 131 LYS A N 1
ATOM 1032 C CA . LYS A 1 131 ? -12.764 3.782 8.943 1.00 92.19 131 LYS A CA 1
ATOM 1033 C C . LYS A 1 131 ? -12.668 3.785 7.417 1.00 92.19 131 LYS A C 1
ATOM 1035 O O . LYS A 1 131 ? -12.666 2.711 6.814 1.00 92.19 131 LYS A O 1
ATOM 1040 N N . PRO A 1 132 ? -12.587 4.970 6.781 1.00 93.38 132 PRO A N 1
ATOM 1041 C CA . PRO A 1 132 ? -12.321 5.062 5.352 1.00 93.38 132 PRO A CA 1
ATOM 1042 C C . PRO A 1 132 ? -11.019 4.349 5.001 1.00 93.38 132 PRO A C 1
ATOM 1044 O O . PRO A 1 132 ? -10.020 4.470 5.714 1.00 93.38 132 PRO A O 1
ATOM 1047 N N . ALA A 1 133 ? -11.041 3.621 3.898 1.00 95.50 133 ALA A N 1
ATOM 1048 C CA . ALA A 1 133 ? -9.915 2.841 3.431 1.00 95.50 133 ALA A CA 1
ATOM 1049 C C . ALA A 1 133 ? -9.883 2.800 1.905 1.00 95.50 133 ALA A C 1
ATOM 1051 O O . ALA A 1 133 ? -10.839 3.176 1.221 1.00 95.50 133 ALA A O 1
ATOM 1052 N N . THR A 1 134 ? -8.769 2.317 1.375 1.00 96.38 134 THR A N 1
ATOM 1053 C CA . THR A 1 134 ? -8.567 2.141 -0.061 1.00 96.38 134 THR A CA 1
ATOM 1054 C C . THR A 1 134 ? -8.230 0.683 -0.331 1.00 96.38 134 THR A C 1
ATOM 1056 O O . THR A 1 134 ? -7.229 0.176 0.178 1.00 96.38 134 THR A O 1
ATOM 1059 N N . LYS A 1 135 ? -9.060 0.004 -1.127 1.00 97.12 135 LYS A N 1
ATOM 1060 C CA . LYS A 1 135 ? -8.769 -1.331 -1.652 1.00 97.12 135 LYS A CA 1
ATOM 1061 C C . LYS A 1 135 ? -7.897 -1.171 -2.891 1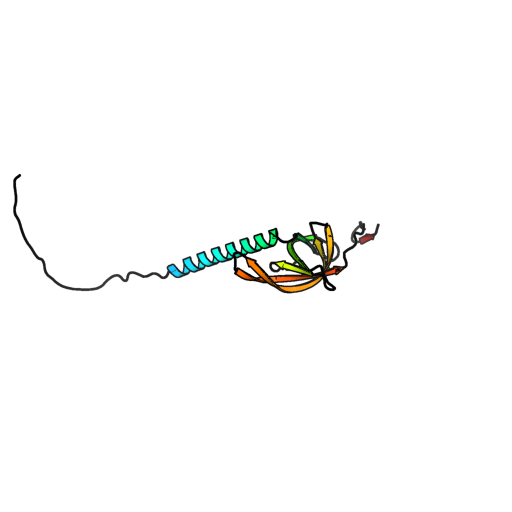.00 97.12 135 LYS A C 1
ATOM 1063 O O . LYS A 1 135 ? -8.261 -0.460 -3.824 1.00 97.12 135 LYS A O 1
ATOM 1068 N N . ILE A 1 136 ? -6.747 -1.827 -2.890 1.00 96.94 136 ILE A N 1
ATOM 1069 C CA . ILE A 1 136 ? -5.771 -1.795 -3.977 1.00 96.94 136 ILE A CA 1
ATOM 1070 C C . ILE A 1 136 ? -5.713 -3.204 -4.556 1.00 96.94 136 ILE A C 1
ATOM 1072 O O . ILE A 1 136 ? -5.212 -4.121 -3.901 1.00 96.94 136 ILE A O 1
ATOM 1076 N N . VAL A 1 137 ? -6.244 -3.387 -5.763 1.00 97.25 137 VAL A N 1
ATOM 1077 C CA . VAL A 1 137 ? -6.239 -4.685 -6.444 1.00 97.25 137 VAL A CA 1
ATOM 1078 C C . VAL A 1 137 ? -4.872 -4.901 -7.083 1.00 97.25 137 VAL A C 1
ATOM 1080 O O . VAL A 1 137 ? -4.355 -4.049 -7.815 1.00 97.25 137 VAL A O 1
ATOM 1083 N N . LEU A 1 138 ? -4.271 -6.041 -6.758 1.00 96.25 138 LEU A N 1
ATOM 1084 C CA . LEU A 1 138 ? -2.961 -6.452 -7.227 1.00 96.25 138 LEU A CA 1
ATOM 1085 C C . LEU A 1 138 ? -3.115 -7.325 -8.470 1.00 96.25 138 LEU A C 1
ATOM 1087 O O . LEU A 1 138 ? -3.792 -8.353 -8.455 1.00 96.25 138 LEU A O 1
ATOM 1091 N N . GLY A 1 139 ? -2.424 -6.933 -9.530 1.00 94.56 139 GLY A N 1
ATOM 1092 C CA . GLY A 1 139 ? -2.269 -7.734 -10.730 1.00 94.56 139 GLY A CA 1
ATOM 1093 C C . GLY A 1 139 ? -1.091 -8.694 -10.644 1.00 94.56 139 GLY A C 1
ATOM 1094 O O . GLY A 1 139 ? -0.724 -9.225 -9.592 1.00 94.56 139 GLY A O 1
ATOM 1095 N N . GLU A 1 140 ? -0.473 -8.905 -11.799 1.00 91.56 140 GLU A N 1
ATOM 1096 C CA . GLU A 1 140 ? 0.686 -9.775 -11.932 1.00 91.56 140 GLU A CA 1
ATOM 1097 C C . GLU A 1 140 ? 1.894 -9.248 -11.146 1.00 91.56 140 GLU A C 1
ATOM 1099 O O . GLU A 1 140 ? 2.065 -8.041 -10.924 1.00 91.56 140 GLU A O 1
ATOM 1104 N N . LYS A 1 141 ? 2.753 -10.184 -10.726 1.00 92.25 141 LYS A N 1
ATOM 1105 C CA . LYS A 1 141 ? 4.062 -9.848 -10.165 1.00 92.25 141 LYS A CA 1
ATOM 1106 C C . LYS A 1 141 ? 4.895 -9.183 -11.255 1.00 92.25 141 LYS A C 1
ATOM 1108 O O . LYS A 1 141 ? 5.063 -9.754 -12.327 1.00 92.25 141 LYS A O 1
ATOM 1113 N N . ALA A 1 142 ? 5.433 -8.005 -10.966 1.00 89.50 142 ALA A N 1
ATOM 1114 C CA . ALA A 1 142 ? 6.309 -7.307 -11.889 1.00 89.50 142 ALA A CA 1
ATOM 1115 C C . ALA A 1 142 ? 7.674 -8.007 -11.951 1.00 89.50 142 ALA A C 1
ATOM 1117 O O . ALA A 1 142 ? 8.267 -8.352 -10.923 1.00 89.50 142 ALA A O 1
ATOM 1118 N N . GLU A 1 143 ? 8.188 -8.198 -13.162 1.00 87.56 143 GLU A N 1
ATOM 1119 C CA . GLU A 1 143 ? 9.507 -8.780 -13.381 1.00 87.56 143 GLU A CA 1
ATOM 1120 C C . GLU A 1 143 ? 10.590 -7.701 -13.356 1.00 87.56 143 GLU A C 1
ATOM 1122 O O . GLU A 1 143 ? 10.455 -6.630 -13.952 1.00 87.56 143 GLU A O 1
ATOM 1127 N N . LYS A 1 144 ? 11.707 -7.996 -12.687 1.00 83.25 144 LYS A N 1
ATOM 1128 C CA . LYS A 1 144 ? 12.878 -7.124 -12.736 1.00 83.25 144 LYS A CA 1
ATOM 1129 C C . LYS A 1 144 ? 13.545 -7.264 -14.102 1.00 83.25 144 LYS A C 1
ATOM 1131 O O . LYS A 1 144 ? 13.990 -8.349 -14.466 1.00 83.25 144 LYS A O 1
ATOM 1136 N N . VAL A 1 145 ? 13.668 -6.148 -14.811 1.00 82.88 145 VAL A N 1
ATOM 1137 C CA . VAL A 1 145 ? 14.363 -6.069 -16.096 1.00 82.88 145 VAL A CA 1
ATOM 1138 C C . VAL A 1 145 ? 15.462 -5.022 -15.995 1.00 82.88 145 VAL A C 1
ATOM 1140 O O . VAL A 1 145 ? 15.211 -3.899 -15.557 1.00 82.88 145 VAL A O 1
ATOM 1143 N N . ASP A 1 146 ? 16.673 -5.386 -16.402 1.00 81.00 146 ASP A N 1
ATOM 1144 C CA . ASP A 1 146 ? 17.769 -4.431 -16.507 1.00 81.00 146 ASP A CA 1
ATOM 1145 C C . ASP A 1 146 ? 17.561 -3.561 -17.755 1.00 81.00 146 ASP A C 1
ATOM 1147 O O . ASP A 1 146 ? 17.332 -4.065 -18.859 1.00 81.00 146 ASP A O 1
ATOM 1151 N N . VAL A 1 147 ? 17.607 -2.239 -17.570 1.00 80.56 147 VAL A N 1
ATOM 1152 C CA . VAL A 1 147 ? 17.435 -1.260 -18.649 1.00 80.56 147 VAL A CA 1
ATOM 1153 C C . VAL A 1 147 ? 18.545 -0.213 -18.627 1.00 80.56 147 VAL A C 1
ATOM 1155 O O . VAL A 1 147 ? 18.933 0.283 -17.568 1.00 80.56 147 VAL A O 1
ATOM 1158 N N . ILE A 1 148 ? 19.043 0.154 -19.806 1.00 80.69 148 ILE A N 1
ATOM 1159 C CA . ILE A 1 148 ? 19.959 1.280 -20.012 1.00 80.69 148 ILE A CA 1
ATOM 1160 C C . ILE A 1 148 ? 19.138 2.472 -20.502 1.00 80.69 148 ILE A C 1
ATOM 1162 O O . ILE A 1 148 ? 18.433 2.374 -21.508 1.00 80.69 148 ILE A O 1
ATOM 1166 N N . LYS A 1 149 ? 19.257 3.611 -19.812 1.00 83.00 149 LYS A N 1
ATOM 1167 C CA . LYS A 1 149 ? 18.710 4.891 -20.276 1.00 83.00 149 LYS A CA 1
ATOM 1168 C C . LYS A 1 149 ? 19.738 5.600 -21.162 1.00 83.00 149 LYS A C 1
ATOM 1170 O O . LYS A 1 149 ? 20.824 5.929 -20.686 1.00 83.00 149 LYS A O 1
ATOM 1175 N N . ALA A 1 150 ? 19.389 5.861 -22.420 1.00 83.38 150 ALA A N 1
ATOM 1176 C CA . ALA A 1 150 ? 20.209 6.611 -23.371 1.00 83.38 150 ALA A CA 1
ATOM 1177 C C . ALA A 1 150 ? 19.392 7.788 -23.927 1.00 83.38 150 ALA A C 1
ATOM 1179 O O . ALA A 1 150 ? 18.513 7.611 -24.764 1.00 83.38 150 ALA A O 1
ATOM 1180 N N . GLY A 1 151 ? 19.651 9.000 -23.425 1.00 84.50 151 GLY A N 1
ATOM 1181 C CA . GLY A 1 151 ? 18.791 10.155 -23.704 1.00 84.50 151 GLY A CA 1
ATOM 1182 C C . GLY A 1 151 ? 17.390 9.961 -23.110 1.00 84.50 151 GLY A C 1
ATOM 1183 O O . GLY A 1 151 ? 17.264 9.705 -21.909 1.00 84.50 151 GLY A O 1
ATOM 1184 N N . ASP A 1 152 ? 16.366 10.061 -23.959 1.00 83.12 152 ASP A N 1
ATOM 1185 C CA . ASP A 1 152 ? 14.954 9.846 -23.605 1.00 83.12 152 ASP A CA 1
ATOM 1186 C C . ASP A 1 152 ? 14.474 8.404 -23.870 1.00 83.12 152 ASP A C 1
ATOM 1188 O O . ASP A 1 152 ? 13.314 8.078 -23.624 1.00 83.12 152 ASP A O 1
ATOM 1192 N N . GLU A 1 153 ? 15.363 7.526 -24.343 1.00 80.88 153 GLU A N 1
ATOM 1193 C CA . GLU A 1 153 ? 15.045 6.145 -24.710 1.00 80.88 153 GLU A CA 1
ATOM 1194 C C . GLU A 1 153 ? 15.534 5.137 -23.656 1.00 80.88 153 GLU A C 1
ATOM 1196 O O . GLU A 1 153 ? 16.548 5.344 -22.978 1.00 80.88 153 GLU A O 1
ATOM 1201 N N . PHE A 1 154 ? 14.811 4.018 -23.541 1.00 83.12 154 PHE A N 1
ATOM 1202 C CA . PHE A 1 154 ? 15.130 2.903 -22.647 1.00 83.12 154 PHE A CA 1
ATOM 1203 C C . PHE A 1 154 ? 15.367 1.631 -23.461 1.00 83.12 154 PHE A C 1
ATOM 1205 O O . PHE A 1 154 ? 14.513 1.215 -24.242 1.00 83.12 154 PHE A O 1
ATOM 1212 N N . TYR A 1 155 ? 16.511 0.992 -23.238 1.00 82.25 155 TYR A N 1
ATOM 1213 C CA . TYR A 1 155 ? 16.911 -0.245 -23.902 1.00 82.25 155 TYR A CA 1
ATOM 1214 C C . TYR A 1 155 ? 16.998 -1.368 -22.877 1.00 82.25 155 TYR A C 1
ATOM 1216 O O . TYR A 1 155 ? 17.617 -1.189 -21.831 1.00 82.25 155 TYR A O 1
ATOM 1224 N N . LYS A 1 156 ? 16.397 -2.522 -23.171 1.00 86.88 156 LYS A N 1
ATOM 1225 C CA . LYS A 1 156 ? 16.573 -3.733 -22.360 1.00 86.88 156 LYS A CA 1
ATOM 1226 C C . LYS A 1 156 ? 17.993 -4.279 -22.553 1.00 86.88 156 LYS A C 1
ATOM 1228 O O . LYS A 1 156 ? 18.472 -4.305 -23.687 1.00 86.88 156 LYS A O 1
ATOM 1233 N N . VAL A 1 157 ? 18.640 -4.675 -21.457 1.00 77.31 157 VAL A N 1
ATOM 1234 C CA . VAL A 1 157 ? 19.969 -5.321 -21.445 1.00 77.31 157 VAL A CA 1
ATOM 1235 C C . VAL A 1 157 ? 19.852 -6.813 -21.731 1.00 77.31 157 VAL A C 1
ATOM 1237 O O . VAL A 1 157 ? 18.863 -7.429 -21.267 1.00 77.31 157 VAL A O 1
#

Foldseek 3Di:
DDDDDDDDDDDDDDDDDDDDPPPPDPPPVVVVVVVVVVVVVVVVVVQLVVQQVVFFKKWKFDDDQDTDTDDIFGWQWDCPDPWTKTKTFDDDPRQAAQIWMAGPPVRWIFGFHGKDWDWDWDQDPNDTDIGIIIITITDDTDDDFDWDDDPPDIDTD